Protein AF-K1SYM6-F1 (afdb_monomer_lite)

Organism: NCBI:txid408170

Secondary structure (DSSP, 8-state):
---HHHHTT---TT-HHHHTTHHHHHHHHHHHHHHTT--HHHHHHHHHHHHHHHHHHH-S---HHHHHHHHHHHHHHHT---EEEEEE-TTS--GGG---GGGEEEEEEETTTTEEEPPPSSS--TTPPPGGGTT-EEEETTS-EEEPP---TTTT--EEEEEEEEETTEEEEEEEEE--

Structure (mmCIF, N/CA/C/O backbone):
data_AF-K1SYM6-F1
#
_entry.id   AF-K1SYM6-F1
#
loop_
_atom_site.group_PDB
_atom_site.id
_atom_site.type_symbol
_atom_site.label_atom_id
_atom_site.label_alt_id
_atom_site.label_comp_id
_atom_site.label_asym_id
_atom_site.label_entity_id
_atom_site.label_seq_id
_atom_site.pdbx_PDB_ins_code
_atom_site.Cartn_x
_atom_site.Cartn_y
_atom_site.Cartn_z
_atom_site.occupancy
_atom_site.B_iso_or_equiv
_atom_site.auth_seq_id
_atom_site.auth_comp_id
_atom_site.auth_asym_id
_atom_site.auth_atom_id
_atom_site.pdbx_PDB_model_num
ATOM 1 N N . THR A 1 1 ? 29.064 -1.034 -21.695 1.00 41.84 1 THR A N 1
ATOM 2 C CA . THR A 1 1 ? 28.423 -1.975 -20.755 1.00 41.84 1 THR A CA 1
ATOM 3 C C . THR A 1 1 ? 28.408 -1.291 -19.413 1.00 41.84 1 THR A C 1
ATOM 5 O O . THR A 1 1 ? 29.373 -1.395 -18.669 1.00 41.84 1 THR A O 1
ATOM 8 N N . ASP A 1 2 ? 27.377 -0.478 -19.181 1.00 35.59 2 ASP A N 1
ATOM 9 C CA . ASP A 1 2 ? 27.184 0.177 -17.889 1.00 35.59 2 ASP A CA 1
ATOM 10 C C . ASP A 1 2 ? 26.764 -0.882 -16.877 1.00 35.59 2 ASP A C 1
ATOM 12 O O . ASP A 1 2 ? 25.768 -1.584 -17.052 1.00 35.59 2 ASP A O 1
ATOM 16 N N . ASP A 1 3 ? 27.602 -1.039 -15.863 1.00 35.62 3 ASP A N 1
ATOM 17 C CA . ASP A 1 3 ? 27.416 -1.968 -14.765 1.00 35.62 3 ASP A CA 1
ATOM 18 C C . ASP A 1 3 ? 26.226 -1.484 -13.924 1.00 35.62 3 ASP A C 1
ATOM 20 O O . ASP A 1 3 ? 26.334 -0.553 -13.126 1.00 35.62 3 ASP A O 1
ATOM 24 N N . THR A 1 4 ? 25.062 -2.103 -14.114 1.00 44.69 4 THR A N 1
ATOM 25 C CA . THR A 1 4 ? 23.814 -1.817 -13.384 1.00 44.69 4 THR A CA 1
ATOM 26 C C . THR A 1 4 ? 23.945 -2.005 -11.865 1.00 44.69 4 THR A C 1
ATOM 28 O O . THR A 1 4 ? 23.100 -1.521 -11.108 1.00 44.69 4 THR A O 1
ATOM 31 N N . ARG A 1 5 ? 25.043 -2.602 -11.368 1.00 38.88 5 ARG A N 1
ATOM 32 C CA . ARG A 1 5 ? 25.398 -2.577 -9.936 1.00 38.88 5 ARG A CA 1
ATOM 33 C C . ARG A 1 5 ? 25.878 -1.209 -9.448 1.00 38.88 5 ARG A C 1
ATOM 35 O O . ARG A 1 5 ? 25.729 -0.921 -8.261 1.00 38.88 5 ARG A O 1
ATOM 42 N N . ALA A 1 6 ? 26.429 -0.359 -10.314 1.00 37.28 6 ALA A N 1
ATOM 43 C CA . ALA A 1 6 ? 26.873 0.986 -9.949 1.00 37.28 6 ALA A CA 1
ATOM 44 C C . ALA A 1 6 ? 25.686 1.929 -9.688 1.00 37.28 6 ALA A C 1
ATOM 46 O O . ALA A 1 6 ? 25.728 2.704 -8.733 1.00 37.28 6 ALA A O 1
ATOM 47 N N . SER A 1 7 ? 24.577 1.784 -10.424 1.00 35.06 7 SER A N 1
ATOM 48 C CA . SER A 1 7 ? 23.319 2.494 -10.128 1.00 35.06 7 SER A CA 1
ATOM 49 C C . SER A 1 7 ? 22.671 2.054 -8.811 1.00 35.06 7 SER A C 1
ATOM 51 O O . SER A 1 7 ? 21.942 2.828 -8.200 1.00 35.06 7 SER A O 1
ATOM 53 N N . MET A 1 8 ? 22.988 0.851 -8.318 1.00 37.59 8 MET A N 1
ATOM 54 C CA . MET A 1 8 ? 22.574 0.387 -6.985 1.00 37.59 8 MET A CA 1
ATOM 55 C C . MET A 1 8 ? 23.513 0.870 -5.862 1.00 37.59 8 MET A C 1
ATOM 57 O O . MET A 1 8 ? 23.199 0.708 -4.685 1.00 37.59 8 MET A O 1
ATOM 61 N N . LYS A 1 9 ? 24.657 1.488 -6.197 1.00 33.09 9 LYS A N 1
ATOM 62 C CA . LYS A 1 9 ? 25.668 1.982 -5.245 1.00 33.09 9 LYS A CA 1
ATOM 63 C C . LYS A 1 9 ? 25.689 3.501 -5.061 1.00 33.09 9 LYS A C 1
ATOM 65 O O . LYS A 1 9 ? 26.653 4.028 -4.510 1.00 33.09 9 LYS A O 1
ATOM 70 N N . ALA A 1 10 ? 24.608 4.198 -5.399 1.00 41.91 10 ALA A N 1
ATOM 71 C CA . ALA A 1 10 ? 24.409 5.576 -4.952 1.00 41.91 10 ALA A CA 1
ATOM 72 C C . ALA A 1 10 ? 23.169 5.752 -4.051 1.00 41.91 10 ALA A C 1
ATOM 74 O O . ALA A 1 10 ? 22.209 6.401 -4.459 1.00 41.91 10 ALA A O 1
ATOM 75 N N . PRO A 1 11 ? 23.159 5.250 -2.801 1.00 39.44 11 PRO A N 1
ATOM 76 C CA . PRO A 1 11 ? 22.148 5.651 -1.834 1.00 39.44 11 PRO A CA 1
ATOM 77 C C . PRO A 1 11 ? 22.778 6.566 -0.777 1.00 39.44 11 PRO A C 1
ATOM 79 O O . PRO A 1 11 ? 23.418 6.083 0.156 1.00 39.44 11 PRO A O 1
ATOM 82 N N . GLY A 1 12 ? 22.601 7.894 -0.845 1.00 38.62 12 GLY A N 1
ATOM 83 C CA . GLY A 1 12 ? 22.964 8.663 0.355 1.00 38.62 12 GLY A CA 1
ATOM 84 C C . GLY A 1 12 ? 22.929 10.180 0.388 1.00 38.62 12 GLY A C 1
ATOM 85 O O . GLY A 1 12 ? 22.741 10.711 1.480 1.00 38.62 12 GLY A O 1
ATOM 86 N N . THR A 1 13 ? 23.083 10.904 -0.714 1.00 36.44 13 THR A N 1
ATOM 87 C CA . THR A 1 13 ? 23.345 12.354 -0.632 1.00 36.44 13 THR A CA 1
ATOM 88 C C . THR A 1 13 ? 22.222 13.175 -1.249 1.00 36.44 13 THR A C 1
ATOM 90 O O . THR A 1 13 ? 22.378 13.692 -2.345 1.00 36.44 13 THR A O 1
ATOM 93 N N . ASN A 1 14 ? 21.077 13.219 -0.554 1.00 34.97 14 ASN A N 1
ATOM 94 C CA . ASN A 1 14 ? 20.221 14.409 -0.351 1.00 34.97 14 ASN A CA 1
ATOM 95 C C . ASN A 1 14 ? 18.888 14.047 0.337 1.00 34.97 14 ASN A C 1
ATOM 97 O O . ASN A 1 14 ? 17.803 14.391 -0.102 1.00 34.97 14 ASN A O 1
ATOM 101 N N . TRP A 1 15 ? 18.976 13.364 1.483 1.00 40.88 15 TRP A N 1
ATOM 102 C CA . TRP A 1 15 ? 17.829 13.002 2.336 1.00 40.88 15 TRP A CA 1
ATOM 103 C C . TRP A 1 15 ? 17.632 13.978 3.515 1.00 40.88 15 TRP A C 1
ATOM 105 O O . TRP A 1 15 ? 17.331 13.562 4.641 1.00 40.88 15 TRP A O 1
ATOM 115 N N . SER A 1 16 ? 17.888 15.271 3.309 1.00 42.62 16 SER A N 1
ATOM 116 C CA . SER A 1 16 ? 18.087 16.252 4.392 1.00 42.62 16 SER A CA 1
ATOM 117 C C . SER A 1 16 ? 16.836 16.511 5.249 1.00 42.62 16 SER A C 1
ATOM 119 O O . SER A 1 16 ? 16.965 16.701 6.458 1.00 42.62 16 SER A O 1
ATOM 121 N N . GLY A 1 17 ? 15.626 16.424 4.685 1.00 43.50 17 GLY A N 1
ATOM 122 C CA . GLY A 1 17 ? 14.374 16.676 5.419 1.00 43.50 17 GLY A CA 1
ATOM 123 C C . GLY A 1 17 ? 13.912 15.541 6.347 1.00 43.50 17 GLY A C 1
ATOM 124 O O . GLY A 1 17 ? 13.110 15.764 7.257 1.00 43.50 17 GLY A O 1
ATOM 125 N N . LEU A 1 18 ? 14.418 14.318 6.141 1.00 43.94 18 LEU A N 1
ATOM 126 C CA . LEU A 1 18 ? 13.979 13.119 6.868 1.00 43.94 18 LEU A CA 1
ATOM 127 C C . LEU A 1 18 ? 15.097 12.445 7.679 1.00 43.94 18 LEU A C 1
ATOM 129 O O . LEU A 1 18 ? 14.808 11.710 8.621 1.00 43.94 18 LEU A O 1
ATOM 133 N N . ARG A 1 19 ? 16.377 12.735 7.397 1.00 44.38 19 ARG A N 1
ATOM 134 C CA . ARG A 1 19 ? 17.508 12.338 8.264 1.00 44.38 19 ARG A CA 1
ATOM 135 C C . ARG A 1 19 ? 17.705 13.238 9.491 1.00 44.38 19 ARG A C 1
ATOM 137 O O . ARG A 1 19 ? 18.453 12.855 10.388 1.00 44.38 19 ARG A O 1
ATOM 144 N N . SER A 1 20 ? 17.043 14.389 9.587 1.00 47.62 20 SER A N 1
ATOM 145 C CA . SER A 1 20 ? 17.206 15.325 10.707 1.00 47.62 20 SER A CA 1
ATOM 146 C C . SER A 1 20 ? 16.443 14.867 11.964 1.00 47.62 20 SER A C 1
ATOM 148 O O . SER A 1 20 ? 15.384 15.380 12.294 1.00 47.62 20 SER A O 1
ATOM 150 N N . GLY A 1 21 ? 16.937 13.840 12.666 1.00 48.69 21 GLY A N 1
ATOM 151 C CA . GLY A 1 21 ? 16.473 13.440 14.013 1.00 48.69 21 GLY A CA 1
ATOM 152 C C . GLY A 1 21 ? 15.083 12.780 14.116 1.00 48.69 21 GLY A C 1
ATOM 153 O O . GLY A 1 21 ? 14.868 11.936 14.988 1.00 48.69 21 GLY A O 1
ATOM 154 N N . ARG A 1 22 ? 14.159 13.056 13.186 1.00 61.16 22 ARG A N 1
ATOM 155 C CA . ARG A 1 22 ? 12.737 12.674 13.288 1.00 61.16 22 ARG A CA 1
ATOM 156 C C . ARG A 1 22 ? 12.406 11.228 12.903 1.00 61.16 22 ARG A C 1
ATOM 158 O O . ARG A 1 22 ? 11.407 10.699 13.379 1.00 61.16 22 ARG A O 1
ATOM 165 N N . LYS A 1 23 ? 13.267 10.518 12.152 1.00 66.62 23 LYS A N 1
ATOM 166 C CA . LYS A 1 23 ? 13.151 9.044 11.974 1.00 66.62 23 LYS A CA 1
ATOM 167 C C . LYS A 1 23 ? 13.188 8.302 13.317 1.00 66.62 23 LYS A C 1
ATOM 169 O O . LYS A 1 23 ? 12.610 7.228 13.472 1.00 66.62 23 LYS A O 1
ATOM 174 N N . GLY A 1 24 ? 13.919 8.841 14.295 1.00 70.56 24 GLY A N 1
ATOM 175 C CA . GLY A 1 24 ? 13.909 8.336 15.667 1.00 70.56 24 GLY A CA 1
ATOM 176 C C . GLY A 1 24 ? 12.568 8.565 16.353 1.00 70.56 24 GLY A C 1
ATOM 177 O O . GLY A 1 24 ? 12.056 7.654 16.994 1.00 70.56 24 GLY A O 1
ATOM 178 N N . GLU A 1 25 ? 11.998 9.755 16.184 1.00 79.44 25 GLU A N 1
ATOM 179 C CA . GLU A 1 25 ? 10.736 10.161 16.805 1.00 79.44 25 GLU A CA 1
ATOM 180 C C . GLU A 1 25 ? 9.549 9.353 16.285 1.00 79.44 25 GLU A C 1
ATOM 182 O O . GLU A 1 25 ? 8.810 8.802 17.095 1.00 79.44 25 GLU A O 1
ATOM 187 N N . ILE A 1 26 ? 9.397 9.200 14.964 1.00 84.19 26 ILE A N 1
ATOM 188 C CA . ILE A 1 26 ? 8.260 8.454 14.403 1.00 84.19 26 ILE A CA 1
ATOM 189 C C . ILE A 1 26 ? 8.312 6.970 14.775 1.00 84.19 26 ILE A C 1
ATOM 191 O O . ILE A 1 26 ? 7.301 6.403 15.167 1.00 84.19 26 ILE A O 1
ATOM 195 N N . SER A 1 27 ? 9.492 6.344 14.756 1.00 83.56 27 SER A N 1
ATOM 196 C CA . SER A 1 27 ? 9.630 4.949 15.186 1.00 83.56 27 SER A CA 1
ATOM 197 C C . SER A 1 27 ? 9.331 4.776 16.682 1.00 83.56 27 SER A C 1
ATOM 199 O O . SER A 1 27 ? 8.655 3.823 17.066 1.00 83.56 27 SER A O 1
ATOM 201 N N . LYS A 1 28 ? 9.762 5.720 17.534 1.00 86.31 28 LYS A N 1
ATOM 202 C CA . LYS A 1 28 ? 9.372 5.741 18.954 1.00 86.31 28 LYS A CA 1
ATOM 203 C C . LYS A 1 28 ? 7.862 5.921 19.120 1.00 86.31 28 LYS A C 1
ATOM 205 O O . LYS A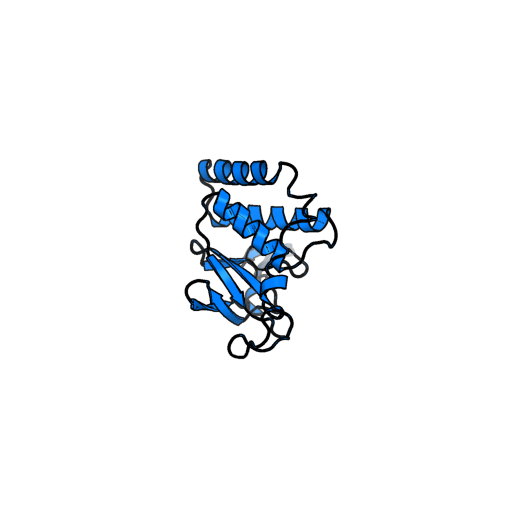 1 28 ? 7.273 5.233 19.946 1.00 86.31 28 LYS A O 1
ATOM 210 N N . ALA A 1 29 ? 7.243 6.798 18.330 1.00 87.75 29 ALA A N 1
ATOM 211 C CA . ALA A 1 29 ? 5.800 7.005 18.347 1.00 87.75 29 ALA A CA 1
ATOM 212 C C . ALA A 1 29 ? 5.046 5.732 17.936 1.00 87.75 29 ALA A C 1
ATOM 214 O O . ALA A 1 29 ? 4.112 5.349 18.629 1.00 87.75 29 ALA A O 1
ATOM 215 N N . LEU A 1 30 ? 5.483 5.030 16.883 1.00 90.00 30 LEU A N 1
ATOM 216 C CA . LEU A 1 30 ? 4.898 3.746 16.477 1.00 90.00 30 LEU A CA 1
ATOM 217 C C . LEU A 1 30 ? 4.971 2.711 17.606 1.00 90.00 30 LEU A C 1
ATOM 219 O O . LEU A 1 30 ? 3.952 2.116 17.940 1.00 90.00 30 LEU A O 1
ATOM 223 N N . LYS A 1 31 ? 6.131 2.561 18.261 1.00 90.56 31 LYS A N 1
ATOM 224 C CA . LYS A 1 31 ? 6.281 1.654 19.414 1.00 90.56 31 LYS A CA 1
ATOM 225 C C . LYS A 1 31 ? 5.401 2.050 20.599 1.00 90.56 31 LYS A C 1
ATOM 227 O O . LYS A 1 31 ? 4.813 1.185 21.237 1.00 90.56 31 LYS A O 1
ATOM 232 N N . ALA A 1 32 ? 5.284 3.346 20.890 1.00 90.81 32 ALA A N 1
ATOM 233 C CA . ALA A 1 32 ? 4.401 3.834 21.948 1.00 90.81 32 ALA A CA 1
ATOM 234 C C . ALA A 1 32 ? 2.928 3.516 21.643 1.00 90.81 32 ALA A C 1
ATOM 236 O O . ALA A 1 32 ? 2.227 2.990 22.499 1.00 90.81 32 ALA A O 1
ATOM 237 N N . ARG A 1 33 ? 2.474 3.739 20.402 1.00 91.19 33 ARG A N 1
ATOM 238 C CA . ARG A 1 33 ? 1.117 3.377 19.959 1.00 91.19 33 ARG A CA 1
ATOM 239 C C . ARG A 1 33 ? 0.872 1.869 19.970 1.00 91.19 33 ARG A C 1
ATOM 241 O O . ARG A 1 33 ? -0.221 1.430 20.314 1.00 91.19 33 ARG A O 1
ATOM 248 N N . GLN A 1 34 ? 1.884 1.075 19.634 1.00 91.12 34 GLN A N 1
ATOM 249 C CA . GLN A 1 34 ? 1.821 -0.378 19.760 1.00 91.12 34 GLN A CA 1
ATOM 250 C C . GLN A 1 34 ? 1.645 -0.792 21.231 1.00 91.12 34 GLN A C 1
ATOM 252 O O . GLN A 1 34 ? 0.802 -1.632 21.529 1.00 91.12 34 GLN A O 1
ATOM 257 N N . ALA A 1 35 ? 2.356 -0.145 22.163 1.00 91.56 35 ALA A N 1
ATOM 258 C CA . ALA A 1 35 ? 2.184 -0.357 23.603 1.00 91.56 35 ALA A CA 1
ATOM 259 C C . ALA A 1 35 ? 0.810 0.113 24.132 1.00 91.56 35 ALA A C 1
ATOM 261 O O . ALA A 1 35 ? 0.302 -0.456 25.093 1.00 91.56 35 ALA A O 1
ATOM 262 N N . GLU A 1 36 ? 0.174 1.096 23.481 1.00 94.19 36 GLU A N 1
ATOM 263 C CA . GLU A 1 36 ? -1.232 1.484 23.707 1.00 94.19 36 GLU A CA 1
ATOM 264 C C . GLU A 1 36 ? -2.245 0.463 23.137 1.00 94.19 36 GLU A C 1
ATOM 266 O O . GLU A 1 36 ? -3.454 0.674 23.237 1.00 94.19 36 GLU A O 1
ATOM 271 N N . GLY A 1 37 ? -1.783 -0.627 22.516 1.00 93.56 37 GLY A N 1
ATOM 272 C CA . GLY A 1 37 ? -2.636 -1.680 21.960 1.00 93.56 37 GLY A CA 1
ATOM 273 C C . GLY A 1 37 ? -3.174 -1.385 20.559 1.00 93.56 37 GLY A C 1
ATOM 274 O O . GLY A 1 37 ? -4.185 -1.959 20.153 1.00 93.56 37 GLY A O 1
ATOM 275 N N . TRP A 1 38 ? -2.549 -0.480 19.798 1.00 93.69 38 TRP A N 1
ATOM 276 C CA . TRP A 1 38 ? -2.940 -0.273 18.403 1.00 93.69 38 TRP A CA 1
ATOM 277 C C . TRP A 1 38 ? -2.603 -1.506 17.562 1.00 93.69 38 TRP A C 1
ATOM 279 O O . TRP A 1 38 ? -1.476 -1.988 17.580 1.00 93.69 38 TRP A O 1
ATOM 289 N N . SER A 1 39 ? -3.574 -1.968 16.771 1.00 91.88 39 SER A N 1
ATOM 290 C CA . SER A 1 39 ? -3.362 -3.021 15.772 1.00 91.88 39 SER A CA 1
ATOM 291 C C . SER A 1 39 ? -2.332 -2.602 14.720 1.00 91.88 39 SER A C 1
ATOM 293 O O . SER A 1 39 ? -2.308 -1.426 14.339 1.00 91.88 39 SER A O 1
ATOM 295 N N . ASP A 1 40 ? -1.627 -3.567 14.133 1.00 91.56 40 ASP A N 1
ATOM 296 C CA . ASP A 1 40 ? -0.686 -3.349 13.026 1.00 91.56 40 ASP A CA 1
ATOM 297 C C . ASP A 1 40 ? -1.301 -2.575 11.857 1.00 91.56 40 ASP A C 1
ATOM 299 O O . ASP A 1 40 ? -0.688 -1.636 11.358 1.00 91.56 40 ASP A O 1
ATOM 303 N N . LYS A 1 41 ? -2.555 -2.877 11.481 1.00 92.19 41 LYS A N 1
ATOM 304 C CA . LYS A 1 41 ? -3.297 -2.108 10.464 1.00 92.19 41 LYS A CA 1
ATOM 305 C C . LYS A 1 41 ? -3.326 -0.619 10.805 1.00 92.19 41 LYS A C 1
ATOM 307 O O . LYS A 1 41 ? -3.000 0.218 9.978 1.00 92.19 41 LYS A O 1
ATOM 312 N N . LYS A 1 42 ? -3.724 -0.282 12.031 1.00 92.69 42 LYS A N 1
ATOM 313 C CA . LYS A 1 42 ? -3.833 1.110 12.485 1.00 92.69 42 LYS A CA 1
ATOM 314 C C . LYS A 1 42 ? -2.466 1.800 12.537 1.00 92.69 42 LYS A C 1
ATOM 316 O O . LYS A 1 42 ? -2.375 2.981 12.215 1.00 92.69 42 LYS A O 1
ATOM 321 N N . LEU A 1 43 ? -1.415 1.076 12.927 1.00 92.50 43 LEU A N 1
ATOM 322 C CA . LEU A 1 43 ? -0.037 1.578 12.912 1.00 92.50 43 LEU A CA 1
ATOM 323 C C . LEU A 1 43 ? 0.445 1.852 11.484 1.00 92.50 43 LEU A C 1
ATOM 325 O O . LEU A 1 43 ? 1.029 2.905 11.232 1.00 92.50 43 LEU A O 1
ATOM 329 N N . MET A 1 44 ? 0.156 0.944 10.554 1.00 93.00 44 MET A N 1
ATOM 330 C CA . MET A 1 44 ? 0.494 1.092 9.143 1.00 93.00 44 MET A CA 1
ATOM 331 C C . MET A 1 44 ? -0.284 2.233 8.489 1.00 93.00 44 MET A C 1
ATOM 333 O O . MET A 1 44 ? 0.317 3.058 7.809 1.00 93.00 44 MET A O 1
ATOM 337 N N . ASP A 1 45 ? -1.591 2.334 8.740 1.00 92.38 45 ASP A N 1
ATOM 338 C CA . ASP A 1 45 ? -2.425 3.412 8.205 1.00 92.38 45 ASP A CA 1
ATOM 339 C C . ASP A 1 45 ? -1.919 4.782 8.695 1.00 92.38 45 ASP A C 1
ATOM 341 O O . ASP A 1 45 ? -1.797 5.731 7.918 1.00 92.38 45 ASP A O 1
ATOM 345 N N . TYR A 1 46 ? -1.530 4.865 9.973 1.00 90.88 46 TYR A N 1
ATOM 346 C CA . TYR A 1 46 ? -0.905 6.054 10.552 1.00 90.88 46 TYR A CA 1
ATOM 347 C C . TYR A 1 46 ? 0.457 6.376 9.918 1.00 90.88 46 TYR A C 1
ATOM 349 O O . TYR A 1 46 ? 0.717 7.531 9.575 1.00 90.88 46 TYR A O 1
ATOM 357 N N . LEU A 1 47 ? 1.324 5.373 9.742 1.00 90.88 47 LEU A N 1
ATOM 358 C CA . LEU A 1 47 ? 2.636 5.552 9.121 1.00 90.88 47 LEU A CA 1
ATOM 359 C C . LEU A 1 47 ? 2.516 6.001 7.663 1.00 90.88 47 LEU A C 1
ATOM 361 O O . LEU A 1 47 ? 3.207 6.931 7.257 1.00 90.88 47 LEU A O 1
ATOM 365 N N . TYR A 1 48 ? 1.636 5.367 6.890 1.00 91.00 48 TYR A N 1
ATOM 366 C CA . TYR A 1 48 ? 1.388 5.705 5.493 1.00 91.00 48 TYR A CA 1
ATOM 367 C C . TYR A 1 48 ? 0.975 7.170 5.356 1.00 91.00 48 TYR A C 1
ATOM 369 O O . TYR A 1 48 ? 1.577 7.928 4.593 1.00 91.00 48 TYR A O 1
ATOM 377 N N . GLN A 1 49 ? 0.004 7.593 6.168 1.00 88.25 49 GLN A N 1
ATOM 378 C CA . GLN A 1 49 ? -0.476 8.967 6.183 1.00 88.25 49 GLN A CA 1
ATOM 379 C C . GLN A 1 49 ? 0.625 9.953 6.604 1.00 88.25 49 GLN A C 1
ATOM 381 O O . GLN A 1 49 ? 0.777 11.011 5.992 1.00 88.25 49 GLN A O 1
ATOM 386 N N . TYR A 1 50 ? 1.427 9.599 7.615 1.00 85.12 50 TYR A N 1
ATOM 387 C CA . TYR A 1 50 ? 2.583 10.391 8.031 1.00 85.12 50 TYR A CA 1
ATOM 388 C C . TYR A 1 50 ? 3.582 10.555 6.879 1.00 85.12 50 TYR A C 1
ATOM 390 O O . TYR A 1 50 ? 3.942 11.680 6.537 1.00 85.12 50 TYR A O 1
ATOM 398 N N . CYS A 1 51 ? 3.995 9.460 6.237 1.00 84.19 51 CYS A N 1
ATOM 399 C CA . CYS A 1 51 ? 4.911 9.492 5.098 1.00 84.19 51 CYS A CA 1
ATOM 400 C C . CYS A 1 51 ? 4.344 10.314 3.932 1.00 84.19 51 CYS A C 1
ATOM 402 O O . CYS A 1 51 ? 5.084 11.082 3.320 1.00 84.19 51 CYS A O 1
ATOM 404 N N . TYR A 1 52 ? 3.039 10.221 3.665 1.00 82.94 52 TYR A N 1
ATOM 405 C CA . TYR A 1 52 ? 2.384 11.005 2.620 1.00 82.94 52 TYR A CA 1
ATOM 406 C C . TYR A 1 52 ? 2.381 12.508 2.901 1.00 82.94 52 TYR A C 1
ATOM 408 O O . TYR A 1 52 ? 2.756 13.296 2.035 1.00 82.94 52 TYR A O 1
ATOM 416 N N . TYR A 1 53 ? 2.011 12.941 4.107 1.00 78.81 53 TYR A N 1
ATOM 417 C CA . TYR A 1 53 ? 2.053 14.371 4.427 1.00 78.81 53 TYR A CA 1
ATOM 418 C C . TYR A 1 53 ? 3.476 14.922 4.346 1.00 78.81 53 TYR A C 1
ATOM 420 O O . TYR A 1 53 ? 3.691 16.025 3.850 1.00 78.81 53 TYR A O 1
ATOM 428 N N . ARG A 1 54 ? 4.470 14.122 4.738 1.00 73.69 54 ARG A N 1
ATOM 429 C CA . ARG A 1 54 ? 5.886 14.486 4.607 1.00 73.69 54 ARG A CA 1
ATOM 430 C C . ARG A 1 54 ? 6.342 14.554 3.152 1.00 73.69 54 ARG A C 1
ATOM 432 O O . ARG A 1 54 ? 7.177 15.400 2.837 1.00 73.69 54 ARG A O 1
ATOM 439 N N . TYR A 1 55 ? 5.808 13.697 2.285 1.00 71.62 55 TYR A N 1
ATOM 440 C CA . TYR A 1 55 ? 6.002 13.793 0.840 1.00 71.62 55 TYR A CA 1
ATOM 441 C C . TYR A 1 55 ? 5.473 15.133 0.305 1.00 71.62 55 TYR A C 1
ATOM 443 O O . TYR A 1 55 ? 6.202 15.847 -0.379 1.00 71.62 55 TYR A O 1
ATOM 451 N N . MET A 1 56 ? 4.262 15.527 0.705 1.00 71.94 56 MET A N 1
ATOM 452 C CA . MET A 1 56 ? 3.652 16.795 0.284 1.00 71.94 56 MET A CA 1
ATOM 453 C C . MET A 1 56 ? 4.393 18.035 0.817 1.00 71.94 56 MET A C 1
ATOM 455 O O . MET A 1 56 ? 4.489 19.035 0.112 1.00 71.94 56 MET A O 1
ATOM 459 N N . GLU A 1 57 ? 4.938 17.980 2.038 1.00 66.62 57 GLU A N 1
ATOM 460 C CA . GLU A 1 57 ? 5.676 19.094 2.660 1.00 66.62 57 GLU A CA 1
ATOM 461 C C . GLU A 1 57 ? 7.018 19.410 1.976 1.00 66.62 57 GLU A C 1
ATOM 463 O O . GLU A 1 57 ? 7.421 20.571 1.944 1.00 66.62 57 GLU A O 1
ATOM 468 N N . ASN A 1 58 ? 7.741 18.400 1.475 1.00 60.41 58 ASN A N 1
ATOM 469 C CA . ASN A 1 58 ? 9.133 18.569 1.028 1.00 60.41 58 ASN A CA 1
ATOM 470 C C . ASN A 1 58 ? 9.294 18.830 -0.480 1.00 60.41 58 ASN A C 1
ATOM 472 O O . ASN A 1 58 ? 10.420 19.010 -0.937 1.00 60.41 58 ASN A O 1
ATOM 476 N N . GLY A 1 59 ? 8.206 18.880 -1.253 1.00 54.81 59 GLY A N 1
ATOM 477 C CA . GLY A 1 59 ? 8.295 19.012 -2.709 1.00 54.81 59 GLY A CA 1
ATOM 478 C C . GLY A 1 59 ? 8.908 17.777 -3.389 1.00 54.81 59 GLY A C 1
ATOM 479 O O . GLY A 1 59 ? 9.263 16.794 -2.746 1.00 54.81 59 GLY A O 1
ATOM 480 N N . ALA A 1 60 ? 8.981 17.814 -4.721 1.00 52.38 60 ALA A N 1
ATOM 481 C CA . ALA A 1 60 ? 9.100 16.667 -5.632 1.00 52.38 60 ALA A CA 1
ATOM 482 C C . ALA A 1 60 ? 10.388 15.802 -5.573 1.00 52.38 60 ALA A C 1
ATOM 484 O O . ALA A 1 60 ? 10.597 14.988 -6.472 1.00 52.38 60 ALA A O 1
ATOM 485 N N . ASP A 1 61 ? 11.219 15.884 -4.531 1.00 55.53 61 ASP A N 1
ATOM 486 C CA . ASP A 1 61 ? 12.456 15.087 -4.383 1.00 55.53 61 ASP A CA 1
ATOM 487 C C . ASP A 1 61 ? 12.201 13.623 -3.956 1.00 55.53 61 ASP A C 1
ATOM 489 O O . ASP A 1 61 ? 13.054 12.951 -3.372 1.00 55.53 61 ASP A O 1
ATOM 493 N N . TYR A 1 62 ? 11.007 13.103 -4.237 1.00 63.94 62 TYR A N 1
ATOM 494 C CA . TYR A 1 62 ? 10.554 11.788 -3.807 1.00 63.94 62 TYR A CA 1
ATOM 495 C C . TYR A 1 62 ? 10.089 10.962 -5.003 1.00 63.94 62 TYR A C 1
ATOM 497 O O . TYR A 1 62 ? 9.135 11.307 -5.701 1.00 63.94 62 TYR A O 1
ATOM 505 N N . THR A 1 63 ? 10.749 9.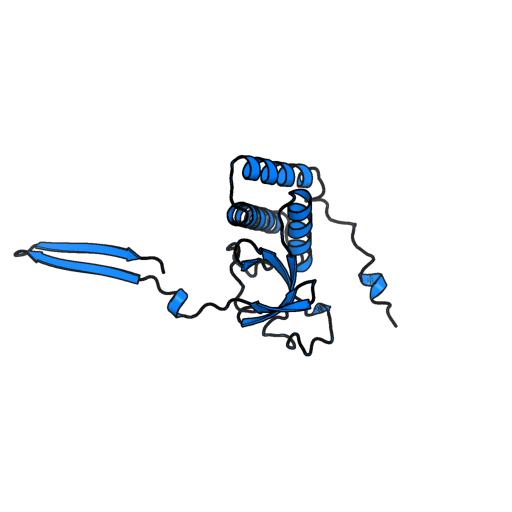829 -5.215 1.00 77.50 63 THR A N 1
ATOM 506 C CA . THR A 1 63 ? 10.317 8.799 -6.162 1.00 77.50 63 THR A CA 1
ATOM 507 C C . THR A 1 63 ? 9.370 7.806 -5.475 1.00 77.50 63 THR A C 1
ATOM 509 O O . THR A 1 63 ? 9.468 7.603 -4.260 1.00 77.50 63 THR A O 1
ATOM 512 N N . PRO A 1 64 ? 8.499 7.105 -6.222 1.00 81.00 64 PRO A N 1
ATOM 513 C CA . PRO A 1 64 ? 7.684 6.016 -5.676 1.00 81.00 64 PRO A CA 1
ATOM 514 C C . PRO A 1 64 ? 8.497 4.986 -4.867 1.00 81.00 64 PRO A C 1
ATOM 516 O O . PRO A 1 64 ? 8.086 4.572 -3.786 1.00 81.00 64 PRO A O 1
ATOM 519 N N . ALA A 1 65 ? 9.704 4.646 -5.331 1.00 83.88 65 ALA A N 1
ATOM 520 C CA . ALA A 1 65 ? 10.614 3.746 -4.623 1.00 83.88 65 ALA A CA 1
ATOM 521 C C . ALA A 1 65 ? 11.115 4.333 -3.291 1.00 83.88 65 ALA A C 1
ATOM 523 O O . ALA A 1 65 ? 11.156 3.633 -2.281 1.00 83.88 65 ALA A O 1
ATOM 524 N N . SER A 1 66 ? 11.459 5.626 -3.262 1.00 81.94 66 SER A N 1
ATOM 525 C CA . SER A 1 66 ? 11.920 6.300 -2.039 1.00 81.94 66 SER A CA 1
ATOM 526 C C . SER A 1 66 ? 10.862 6.306 -0.926 1.00 81.94 66 SER A C 1
ATOM 528 O O . SER A 1 66 ? 11.213 6.195 0.249 1.00 81.94 66 SER A O 1
ATOM 530 N N . PHE A 1 67 ? 9.576 6.359 -1.297 1.00 85.94 67 PHE A N 1
ATOM 531 C CA . PHE A 1 67 ? 8.449 6.288 -0.368 1.00 85.94 67 PHE A CA 1
ATOM 532 C C . PHE A 1 67 ? 8.333 4.927 0.308 1.00 85.94 67 PHE A C 1
ATOM 534 O O . PHE A 1 67 ? 8.269 4.846 1.536 1.00 85.94 67 PHE A O 1
ATOM 541 N N . ILE A 1 68 ? 8.380 3.860 -0.485 1.00 90.50 68 ILE A N 1
ATOM 542 C CA . ILE A 1 68 ? 8.305 2.493 0.035 1.00 90.50 68 ILE A CA 1
ATOM 543 C C . ILE A 1 68 ? 9.527 2.163 0.882 1.00 90.50 68 ILE A C 1
ATOM 545 O O . ILE A 1 68 ? 9.377 1.621 1.975 1.00 90.50 68 ILE A O 1
ATOM 549 N N . LEU A 1 69 ? 10.720 2.571 0.439 1.00 87.75 69 LEU A N 1
ATOM 550 C CA . LEU A 1 69 ? 11.947 2.373 1.205 1.00 87.75 69 LEU A CA 1
ATOM 551 C C . LEU A 1 69 ? 11.872 3.046 2.581 1.00 87.75 69 LEU A C 1
ATOM 553 O O . LEU A 1 69 ? 12.237 2.436 3.583 1.00 87.75 69 LEU A O 1
ATOM 557 N N . LEU A 1 70 ? 11.365 4.283 2.653 1.00 85.31 70 LEU A N 1
ATOM 558 C CA . LEU A 1 70 ? 11.189 4.955 3.938 1.00 85.31 70 LEU A CA 1
ATOM 559 C C . LEU A 1 70 ? 10.237 4.183 4.853 1.00 85.31 70 LEU A C 1
ATOM 561 O O . LEU A 1 70 ? 10.534 4.002 6.034 1.00 85.31 70 LEU A O 1
ATOM 565 N N . MET A 1 71 ? 9.076 3.787 4.333 1.00 90.19 71 MET A N 1
ATOM 566 C CA . MET A 1 71 ? 8.102 3.049 5.128 1.00 90.19 71 MET A CA 1
ATOM 567 C C . MET A 1 71 ? 8.696 1.744 5.657 1.00 90.19 71 MET A C 1
ATOM 569 O O . MET A 1 71 ? 8.610 1.500 6.858 1.00 90.19 71 MET A O 1
ATOM 573 N N . HIS A 1 72 ? 9.360 0.970 4.797 1.00 92.00 72 HIS A N 1
ATOM 574 C CA . HIS A 1 72 ? 10.037 -0.273 5.162 1.00 92.00 72 HIS A CA 1
ATOM 575 C C . HIS A 1 72 ? 11.045 -0.055 6.303 1.00 92.00 72 HIS A C 1
ATOM 577 O O . HIS A 1 72 ? 10.935 -0.684 7.353 1.00 92.00 72 HIS A O 1
ATOM 583 N N . GLU A 1 73 ? 11.952 0.923 6.175 1.00 89.06 73 GLU A N 1
ATOM 584 C CA . GLU A 1 73 ? 12.929 1.242 7.229 1.00 89.06 73 GLU A CA 1
ATOM 585 C C . GLU A 1 73 ? 12.269 1.598 8.577 1.00 89.06 73 GLU A C 1
ATOM 587 O O . GLU A 1 73 ? 12.794 1.279 9.649 1.00 89.06 73 GLU A O 1
ATOM 592 N N . LEU A 1 74 ? 11.136 2.309 8.547 1.00 88.56 74 LEU A N 1
ATOM 593 C CA . LEU A 1 74 ? 10.422 2.725 9.755 1.00 88.56 74 LEU A CA 1
ATOM 594 C C . LEU A 1 74 ? 9.677 1.565 10.423 1.00 88.56 74 LEU A C 1
ATOM 596 O O . LEU A 1 74 ? 9.654 1.510 11.656 1.00 88.56 74 LEU A O 1
ATOM 600 N N . LEU A 1 75 ? 9.120 0.648 9.632 1.00 90.31 75 LEU A N 1
ATOM 601 C CA . LEU A 1 75 ? 8.463 -0.571 10.104 1.00 90.31 75 LEU A CA 1
ATOM 602 C C . LEU A 1 75 ? 9.470 -1.551 10.706 1.00 90.31 75 LEU A C 1
ATOM 604 O O . LEU A 1 75 ? 9.259 -2.001 11.832 1.00 90.31 75 LEU A O 1
ATOM 608 N N . GLU A 1 76 ? 10.601 -1.780 10.031 1.00 91.12 76 GLU A N 1
ATOM 609 C CA . GLU A 1 76 ? 11.724 -2.577 10.547 1.00 91.12 76 GLU A CA 1
ATOM 610 C C . GLU A 1 76 ? 12.177 -2.058 11.912 1.00 91.12 76 GLU A C 1
ATOM 612 O O . GLU A 1 76 ? 12.246 -2.780 12.907 1.00 91.12 76 GLU A O 1
ATOM 617 N N . LYS A 1 77 ? 12.398 -0.743 12.012 1.00 88.19 77 LYS A N 1
ATOM 618 C CA . LYS A 1 77 ? 12.825 -0.122 13.268 1.00 88.19 77 LYS A CA 1
ATOM 619 C C . LYS A 1 77 ? 11.760 -0.208 14.364 1.00 88.19 77 LYS A C 1
ATOM 621 O O . LYS A 1 77 ? 12.103 -0.268 15.553 1.00 88.19 77 LYS A O 1
ATOM 626 N N . ALA A 1 78 ? 10.482 -0.159 13.986 1.00 87.19 78 ALA A N 1
ATOM 627 C CA . ALA A 1 78 ? 9.351 -0.337 14.889 1.00 87.19 78 ALA A CA 1
ATOM 628 C C . ALA A 1 78 ? 9.152 -1.804 15.311 1.00 87.19 78 ALA A C 1
ATOM 630 O O . ALA A 1 78 ? 8.586 -2.024 16.377 1.00 87.19 78 ALA A O 1
ATOM 631 N N . GLY A 1 79 ? 9.682 -2.773 14.558 1.00 89.19 79 GLY A N 1
ATOM 632 C CA . GLY A 1 79 ? 9.460 -4.202 14.783 1.00 89.19 79 GLY A CA 1
ATOM 633 C C . GLY A 1 79 ? 8.067 -4.657 14.344 1.00 89.19 79 GLY A C 1
ATOM 634 O O . GLY A 1 79 ? 7.495 -5.540 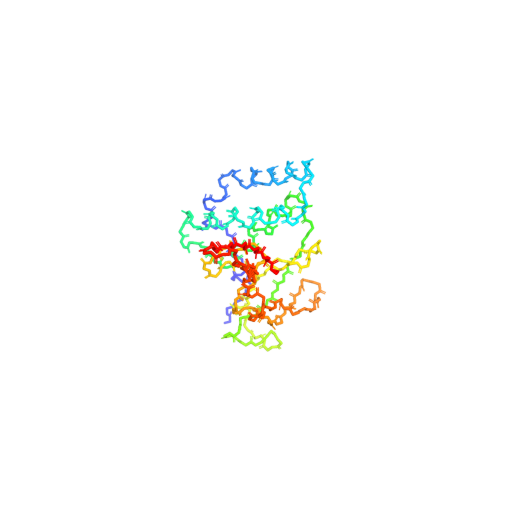14.975 1.00 89.19 79 GLY A O 1
ATOM 635 N N . ILE A 1 80 ? 7.498 -4.017 13.317 1.00 89.56 80 ILE A N 1
ATOM 636 C CA . ILE A 1 80 ? 6.190 -4.381 12.757 1.00 89.56 80 ILE A CA 1
ATOM 637 C C . ILE A 1 80 ? 6.424 -5.393 11.624 1.00 89.56 80 ILE A C 1
ATOM 639 O O . ILE A 1 80 ? 7.079 -5.027 10.644 1.00 89.56 80 ILE A O 1
ATOM 643 N N . PRO A 1 81 ? 5.913 -6.636 11.722 1.00 91.88 81 PRO A N 1
ATOM 644 C CA . PRO A 1 81 ? 6.059 -7.634 10.666 1.00 91.88 81 PRO A CA 1
ATOM 645 C C . PRO A 1 81 ? 5.394 -7.170 9.372 1.00 91.88 81 PRO A C 1
ATOM 647 O O . PRO A 1 81 ? 4.224 -6.789 9.358 1.00 91.88 81 PRO A O 1
ATOM 650 N N . HIS A 1 82 ? 6.149 -7.180 8.284 1.00 94.44 82 HIS A N 1
ATOM 651 C CA . HIS A 1 82 ? 5.689 -6.797 6.957 1.00 94.44 82 HIS A CA 1
ATOM 652 C C . HIS A 1 82 ? 6.634 -7.398 5.922 1.00 94.44 82 HIS A C 1
ATOM 654 O O . HIS A 1 82 ? 7.722 -7.860 6.260 1.00 94.44 82 HIS A O 1
ATOM 660 N N . ARG A 1 83 ? 6.216 -7.379 4.661 1.00 95.75 83 ARG A N 1
ATOM 661 C CA . ARG A 1 83 ? 7.002 -7.893 3.543 1.00 95.75 83 ARG A CA 1
ATOM 662 C C . ARG A 1 83 ? 7.074 -6.871 2.432 1.00 95.75 83 ARG A C 1
ATOM 664 O O . ARG A 1 83 ? 6.185 -6.027 2.304 1.00 95.75 83 ARG A O 1
ATOM 671 N N . THR A 1 84 ? 8.112 -6.955 1.613 1.00 96.25 84 THR A N 1
ATOM 672 C CA . THR A 1 84 ? 8.212 -6.149 0.395 1.00 96.25 84 THR A CA 1
ATOM 673 C C . THR A 1 84 ? 7.857 -6.973 -0.837 1.00 96.25 84 THR A C 1
ATOM 675 O O . THR A 1 84 ? 8.013 -8.197 -0.866 1.00 96.25 84 THR A O 1
ATOM 678 N N . GLY A 1 85 ? 7.340 -6.296 -1.857 1.00 95.88 85 GLY A N 1
ATOM 679 C CA . GLY A 1 85 ? 7.031 -6.904 -3.143 1.00 95.88 85 GLY A CA 1
ATOM 680 C C . GLY A 1 85 ? 7.184 -5.926 -4.294 1.00 95.88 85 GLY A C 1
ATOM 681 O O . GLY A 1 85 ? 7.304 -4.711 -4.095 1.00 95.88 85 GLY A O 1
ATOM 682 N N . ILE A 1 86 ? 7.174 -6.476 -5.505 1.00 96.06 86 ILE A N 1
ATOM 683 C CA . ILE A 1 86 ? 7.192 -5.721 -6.756 1.00 96.06 86 ILE A CA 1
ATOM 684 C C . ILE A 1 86 ? 6.023 -6.130 -7.648 1.00 96.06 86 ILE A C 1
ATOM 686 O O . ILE A 1 86 ? 5.571 -7.273 -7.634 1.00 96.06 86 ILE A O 1
ATOM 690 N N . THR A 1 87 ? 5.553 -5.172 -8.432 1.00 96.25 87 THR A N 1
ATOM 691 C CA . THR A 1 87 ? 4.531 -5.3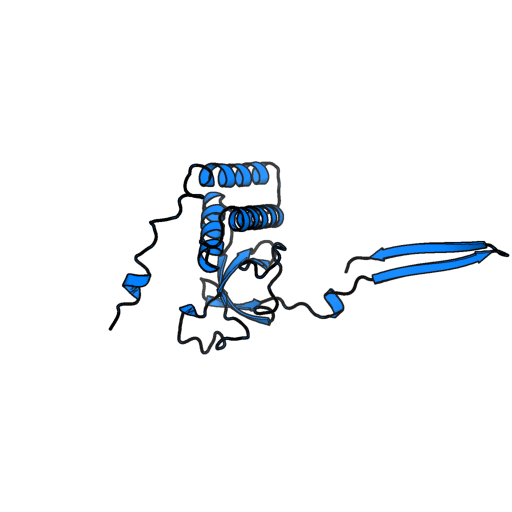32 -9.468 1.00 96.25 87 THR A CA 1
ATOM 692 C C . THR A 1 87 ? 4.886 -4.434 -10.657 1.00 96.25 87 THR A C 1
ATOM 694 O O . THR A 1 87 ? 5.845 -3.653 -10.596 1.00 96.25 87 THR A O 1
ATOM 697 N N . THR A 1 88 ? 4.113 -4.509 -11.728 1.00 95.50 88 THR A N 1
ATOM 698 C CA . THR A 1 88 ? 4.178 -3.624 -12.894 1.00 95.50 88 THR A CA 1
ATOM 699 C C . THR A 1 88 ? 2.909 -2.781 -12.965 1.00 95.50 88 THR A C 1
ATOM 701 O O . THR A 1 88 ? 1.913 -3.087 -12.324 1.00 95.50 88 THR A O 1
ATOM 704 N N . LYS A 1 89 ? 2.954 -1.661 -13.689 1.00 92.81 89 LYS A N 1
ATOM 705 C CA . LYS A 1 89 ? 1.732 -0.901 -13.990 1.00 92.81 89 LYS A CA 1
ATOM 706 C C . LYS A 1 89 ? 1.049 -1.498 -15.214 1.00 92.81 89 LYS A C 1
ATOM 708 O O . LYS A 1 89 ? 1.752 -1.946 -16.113 1.00 92.81 89 LYS A O 1
ATOM 713 N N . ASP A 1 90 ? -0.262 -1.325 -15.303 1.00 91.31 90 ASP A N 1
ATOM 714 C CA . ASP A 1 90 ? -1.108 -1.630 -16.472 1.00 91.31 90 ASP A CA 1
ATOM 715 C C . ASP A 1 90 ? -0.588 -1.070 -17.816 1.00 91.31 90 ASP A C 1
ATOM 717 O O . ASP A 1 90 ? -0.866 -1.576 -18.900 1.00 91.31 90 ASP A O 1
ATOM 721 N N . THR A 1 91 ? 0.186 0.010 -17.750 1.00 91.62 91 THR A N 1
ATOM 722 C CA . THR A 1 91 ? 0.809 0.711 -18.882 1.00 91.62 91 THR A CA 1
ATOM 723 C C . THR A 1 91 ? 2.213 0.204 -19.228 1.00 91.62 91 THR A C 1
ATOM 725 O O . THR A 1 91 ? 2.898 0.803 -20.064 1.00 91.62 91 THR A O 1
ATOM 728 N N . ARG A 1 92 ? 2.687 -0.854 -18.566 1.00 92.75 92 ARG A N 1
ATOM 729 C CA . ARG A 1 92 ? 4.007 -1.474 -18.755 1.00 92.75 92 ARG A CA 1
ATOM 730 C C . ARG A 1 92 ? 3.856 -2.930 -19.178 1.00 92.75 92 ARG A C 1
ATOM 732 O O . ARG A 1 92 ? 2.752 -3.457 -19.251 1.00 92.75 92 ARG A O 1
ATOM 739 N N . GLU A 1 93 ? 4.976 -3.558 -19.520 1.00 93.25 93 GLU A N 1
ATOM 740 C CA . GLU A 1 93 ? 4.996 -4.999 -19.731 1.00 93.25 93 GLU A CA 1
ATOM 741 C C . GLU A 1 93 ? 4.519 -5.734 -18.464 1.00 93.25 93 GLU A C 1
ATOM 743 O O . GLU A 1 93 ? 4.843 -5.282 -17.360 1.00 93.25 93 GLU A O 1
ATOM 748 N N . PRO A 1 94 ? 3.767 -6.841 -18.601 1.00 93.31 94 PRO A N 1
ATOM 749 C CA . PRO A 1 94 ? 3.375 -7.658 -17.460 1.00 93.31 94 PRO A CA 1
ATOM 750 C C . PRO A 1 94 ? 4.590 -8.182 -16.689 1.00 93.31 94 PRO A C 1
ATOM 752 O O . PRO A 1 94 ? 5.689 -8.311 -17.241 1.00 93.31 94 PRO A O 1
ATOM 755 N N . LEU A 1 95 ? 4.388 -8.521 -15.414 1.00 94.25 95 LEU A N 1
ATOM 756 C CA . LEU A 1 95 ? 5.465 -8.942 -14.517 1.00 94.25 95 LEU A CA 1
ATOM 757 C C . LEU A 1 95 ? 6.256 -10.153 -15.050 1.00 94.25 95 LEU A C 1
ATOM 759 O O . LEU A 1 95 ? 7.478 -10.188 -14.907 1.00 94.25 95 LEU A O 1
ATOM 763 N N . ASP A 1 96 ? 5.592 -11.111 -15.700 1.00 93.12 96 ASP A N 1
ATOM 764 C CA . ASP A 1 96 ? 6.211 -12.311 -16.285 1.00 93.12 96 ASP A CA 1
ATOM 765 C C . ASP A 1 96 ? 7.098 -12.025 -17.515 1.00 93.12 96 ASP A C 1
ATOM 767 O O . ASP A 1 96 ? 7.965 -12.824 -17.874 1.00 93.12 96 ASP A O 1
ATOM 771 N N . GLN A 1 97 ? 6.915 -10.859 -18.132 1.00 94.50 97 GLN A N 1
ATOM 772 C CA . GLN A 1 97 ? 7.644 -10.368 -19.302 1.00 94.50 97 GLN A CA 1
ATOM 773 C C . GLN A 1 97 ? 8.583 -9.210 -18.956 1.00 94.50 97 GLN A C 1
ATOM 775 O O . GLN A 1 97 ? 9.156 -8.586 -19.853 1.00 94.50 97 GLN A O 1
ATOM 780 N N . LEU A 1 98 ? 8.759 -8.914 -17.666 1.00 91.38 98 LEU A N 1
ATOM 781 C CA . LEU A 1 98 ? 9.576 -7.811 -17.193 1.00 91.38 98 LEU A CA 1
ATOM 782 C C . LEU A 1 98 ? 11.052 -8.013 -17.561 1.00 91.38 98 LEU A C 1
ATOM 784 O O . LEU A 1 98 ? 11.774 -8.802 -16.952 1.00 91.38 98 LEU A O 1
ATOM 788 N N . ILE A 1 99 ? 11.525 -7.229 -18.529 1.00 88.38 99 ILE A N 1
ATOM 789 C CA . ILE A 1 99 ? 12.935 -7.220 -18.948 1.00 88.38 99 ILE A CA 1
ATOM 790 C C . ILE A 1 99 ? 13.692 -6.072 -18.269 1.00 88.38 99 ILE A C 1
ATOM 792 O O . ILE A 1 99 ? 14.894 -6.181 -18.013 1.00 88.38 99 ILE A O 1
ATOM 796 N N . ASN A 1 100 ? 13.006 -4.966 -17.957 1.00 88.25 100 ASN A N 1
ATOM 797 C CA . ASN A 1 100 ? 13.620 -3.789 -17.353 1.00 88.25 100 ASN A CA 1
ATOM 798 C C . ASN A 1 100 ? 13.080 -3.512 -15.947 1.00 88.25 100 ASN A C 1
ATOM 800 O O . ASN A 1 100 ? 11.964 -3.032 -15.762 1.00 88.25 100 ASN A O 1
ATOM 804 N N . TYR A 1 101 ? 13.942 -3.694 -14.948 1.00 85.62 101 TYR A N 1
ATOM 805 C CA . TYR A 1 101 ? 13.602 -3.475 -13.545 1.00 85.62 101 TYR A CA 1
ATOM 806 C C . TYR A 1 101 ? 13.140 -2.042 -13.222 1.00 85.62 101 TYR A C 1
ATOM 808 O O . TYR A 1 101 ? 12.415 -1.840 -12.249 1.00 85.62 101 TYR A O 1
ATOM 816 N N . SER A 1 102 ? 13.493 -1.036 -14.036 1.00 86.69 102 SER A N 1
ATOM 817 C CA . SER A 1 102 ? 13.002 0.339 -13.842 1.00 86.69 102 SER A CA 1
ATOM 818 C C . SER A 1 102 ? 11.489 0.485 -14.036 1.00 86.69 102 SER A C 1
ATOM 820 O O . SER A 1 102 ? 10.932 1.514 -13.661 1.00 86.69 102 SER A O 1
ATOM 822 N N . ASN A 1 103 ? 10.832 -0.509 -14.642 1.00 90.50 103 ASN A N 1
ATOM 823 C CA . ASN A 1 103 ? 9.384 -0.522 -14.853 1.00 90.50 103 ASN A CA 1
ATOM 824 C C . ASN A 1 103 ? 8.616 -1.102 -13.651 1.00 90.50 103 ASN A C 1
ATOM 826 O O . ASN A 1 103 ? 7.385 -1.090 -13.654 1.00 90.50 103 ASN A O 1
ATOM 830 N N . THR A 1 104 ? 9.325 -1.554 -12.611 1.00 92.94 104 THR A N 1
ATOM 831 C CA . THR A 1 104 ? 8.711 -2.060 -11.379 1.00 92.94 104 THR A CA 1
ATOM 832 C C . THR A 1 104 ? 8.149 -0.942 -10.509 1.00 92.94 104 THR A C 1
ATOM 834 O O . THR A 1 104 ? 8.694 0.160 -10.406 1.00 92.94 104 THR A O 1
ATOM 837 N N . THR A 1 105 ? 7.061 -1.259 -9.818 1.00 93.94 105 THR A N 1
ATOM 838 C CA . THR A 1 105 ? 6.563 -0.506 -8.673 1.00 93.94 105 THR A CA 1
ATOM 839 C C . THR A 1 105 ? 6.708 -1.374 -7.433 1.00 93.94 105 THR A C 1
ATOM 841 O O . THR A 1 105 ? 6.220 -2.499 -7.388 1.00 93.94 105 THR A O 1
ATOM 844 N N . TRP A 1 106 ? 7.397 -0.846 -6.427 1.00 94.94 106 TRP A N 1
ATOM 845 C CA . TRP A 1 106 ? 7.544 -1.502 -5.132 1.00 94.94 106 TRP A CA 1
ATOM 846 C C . TRP A 1 106 ? 6.312 -1.252 -4.268 1.00 94.94 106 TRP A C 1
ATOM 848 O O . TRP A 1 106 ? 5.673 -0.208 -4.394 1.00 94.94 106 TRP A O 1
ATOM 858 N N . PHE A 1 107 ? 6.005 -2.175 -3.363 1.00 95.81 107 PHE A N 1
ATOM 859 C CA . PHE A 1 107 ? 4.948 -2.018 -2.367 1.00 95.81 107 PHE A CA 1
ATOM 860 C C . PHE A 1 107 ? 5.289 -2.769 -1.075 1.00 95.81 107 PHE A C 1
ATOM 862 O O . PHE A 1 107 ? 6.198 -3.602 -1.040 1.00 95.81 107 PHE A O 1
ATOM 869 N N . ILE A 1 108 ? 4.554 -2.458 -0.007 1.00 96.75 108 ILE A N 1
ATOM 870 C CA . ILE A 1 108 ? 4.604 -3.191 1.262 1.00 96.75 108 ILE A CA 1
ATOM 871 C C . ILE A 1 108 ? 3.350 -4.046 1.399 1.00 96.75 108 ILE A C 1
ATOM 873 O O . ILE A 1 108 ? 2.238 -3.547 1.250 1.00 96.75 108 ILE A O 1
ATOM 877 N N . TYR A 1 109 ? 3.533 -5.321 1.717 1.00 96.62 109 TYR A N 1
ATOM 878 C CA . TYR A 1 109 ? 2.470 -6.252 2.064 1.00 96.62 109 TYR A CA 1
ATOM 879 C C . TYR A 1 109 ? 2.417 -6.426 3.581 1.00 96.62 109 TYR A C 1
ATOM 881 O O . TYR A 1 109 ? 3.419 -6.777 4.211 1.00 96.62 109 TYR A O 1
ATOM 889 N N . LEU A 1 110 ? 1.255 -6.160 4.178 1.00 94.50 110 LEU A N 1
ATOM 890 C CA . LEU A 1 110 ? 1.039 -6.328 5.611 1.00 94.50 110 LEU A CA 1
ATOM 891 C C . LEU A 1 110 ? 0.265 -7.624 5.871 1.00 94.50 110 LEU A C 1
ATOM 893 O O . LEU A 1 110 ? -0.941 -7.698 5.646 1.00 94.50 110 LEU A O 1
ATOM 897 N N . GLU A 1 111 ? 0.953 -8.646 6.377 1.00 86.88 111 GLU A N 1
ATOM 898 C CA . GLU A 1 111 ? 0.375 -9.989 6.541 1.00 86.88 111 GLU A CA 1
ATOM 899 C C . GLU A 1 111 ? -0.835 -10.017 7.478 1.00 86.88 111 GLU A C 1
ATOM 901 O O . GLU A 1 111 ? -1.797 -10.740 7.230 1.00 86.88 111 GLU A O 1
ATOM 906 N N . SER A 1 112 ? -0.822 -9.193 8.528 1.00 88.25 112 SER A N 1
ATOM 907 C CA . SER A 1 112 ? -1.875 -9.173 9.547 1.00 88.25 112 SER A CA 1
ATOM 908 C C . SER A 1 112 ? -3.251 -8.756 9.019 1.00 88.25 112 SER A C 1
ATOM 910 O O . SER A 1 112 ? -4.256 -9.009 9.683 1.00 88.25 112 SER A O 1
ATOM 912 N N . ASN A 1 113 ? -3.322 -8.120 7.846 1.00 86.56 113 ASN A N 1
ATOM 913 C CA . ASN A 1 113 ? -4.582 -7.725 7.215 1.00 86.56 113 ASN A CA 1
ATOM 914 C C . ASN A 1 113 ? -4.659 -8.018 5.706 1.00 86.56 113 ASN A C 1
ATOM 916 O O . ASN A 1 113 ? -5.656 -7.653 5.083 1.00 86.56 113 ASN A O 1
ATOM 920 N N . GLY A 1 114 ? -3.625 -8.629 5.121 1.00 89.50 114 GLY A N 1
ATOM 921 C CA . GLY A 1 114 ? -3.542 -8.939 3.693 1.00 89.50 114 GLY A CA 1
ATOM 922 C C . GLY A 1 114 ? -3.517 -7.717 2.767 1.00 89.50 114 GLY A C 1
ATOM 923 O O . GLY A 1 114 ? -3.765 -7.859 1.571 1.00 89.50 114 GLY A O 1
ATOM 924 N N . LYS A 1 115 ? -3.268 -6.505 3.284 1.00 92.38 115 LYS A N 1
ATOM 925 C CA . LYS A 1 115 ? -3.300 -5.278 2.476 1.00 92.38 115 LYS A CA 1
ATOM 926 C C . LYS A 1 115 ? -1.957 -4.976 1.824 1.00 92.38 115 LYS A C 1
ATOM 928 O O . LYS A 1 115 ? -0.895 -5.154 2.423 1.00 92.38 115 LYS A O 1
ATOM 933 N N . CYS A 1 116 ? -2.040 -4.410 0.623 1.00 94.62 116 CYS A N 1
ATOM 934 C CA . CYS A 1 116 ? -0.911 -3.850 -0.106 1.00 94.62 116 CYS A CA 1
ATOM 935 C C . CYS A 1 116 ? -0.888 -2.325 0.059 1.00 94.62 116 CYS A C 1
ATOM 937 O O . CYS A 1 116 ? -1.886 -1.649 -0.179 1.00 94.62 116 CYS A O 1
ATOM 939 N N . TYR A 1 117 ? 0.258 -1.785 0.455 1.00 94.62 117 TYR A N 1
ATOM 940 C CA . TYR A 1 117 ? 0.516 -0.357 0.596 1.00 94.62 117 TYR A CA 1
ATOM 941 C C . TYR A 1 117 ? 1.486 0.062 -0.507 1.00 94.62 117 TYR A C 1
ATOM 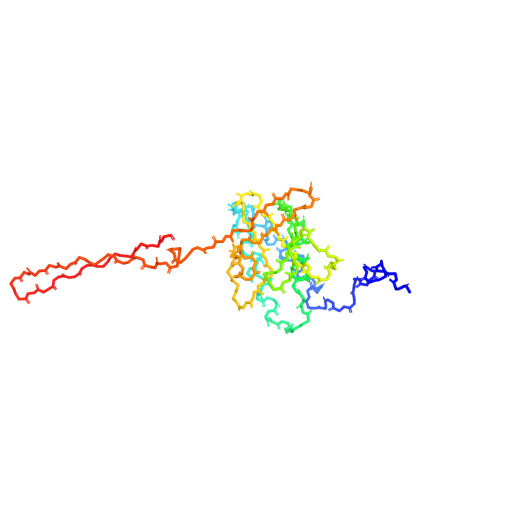943 O O . TYR A 1 117 ? 2.678 -0.250 -0.461 1.00 94.62 117 TYR A O 1
ATOM 951 N N . THR A 1 118 ? 0.958 0.737 -1.523 1.00 93.50 118 THR A N 1
ATOM 952 C CA . THR A 1 118 ? 1.701 1.183 -2.708 1.00 93.50 118 THR A CA 1
ATOM 953 C C . THR A 1 118 ? 2.076 2.661 -2.590 1.00 93.50 118 THR A C 1
ATOM 955 O O . THR A 1 118 ? 1.531 3.371 -1.751 1.00 93.50 118 THR A O 1
ATOM 958 N N . PRO A 1 119 ? 2.957 3.190 -3.448 1.00 89.50 119 PRO A N 1
ATOM 959 C CA . PRO A 1 119 ? 3.155 4.627 -3.553 1.00 89.50 119 PRO A CA 1
ATOM 960 C C . PRO A 1 119 ? 1.836 5.355 -3.886 1.00 89.50 119 PRO A C 1
ATOM 962 O O . PRO A 1 119 ? 1.032 4.831 -4.662 1.00 89.50 119 PRO A O 1
ATOM 965 N N . PRO A 1 120 ? 1.614 6.563 -3.346 1.00 82.75 120 PRO A N 1
ATOM 966 C CA . PRO A 1 120 ? 0.407 7.344 -3.607 1.00 82.75 120 PRO A CA 1
ATOM 967 C C . PRO A 1 120 ? 0.370 7.837 -5.065 1.00 82.75 120 PRO A C 1
ATOM 969 O O . PRO A 1 120 ? 1.379 8.313 -5.584 1.00 82.75 120 PRO A O 1
ATOM 972 N N . ALA A 1 121 ? -0.793 7.751 -5.721 1.00 73.00 121 ALA A N 1
ATOM 973 C CA . ALA A 1 121 ? -0.968 8.164 -7.123 1.00 73.00 121 ALA A CA 1
ATOM 974 C C . ALA A 1 121 ? -1.557 9.582 -7.297 1.00 73.00 121 ALA A C 1
ATOM 976 O O . ALA A 1 121 ? -1.317 10.213 -8.323 1.00 73.00 121 ALA A O 1
ATOM 977 N N . CYS A 1 122 ? -2.300 10.095 -6.307 1.00 66.19 122 CYS A N 1
ATOM 978 C CA . CYS A 1 122 ? -2.870 11.457 -6.293 1.00 66.19 122 CYS A CA 1
ATOM 979 C C . CYS A 1 122 ? -3.549 11.795 -4.953 1.00 66.19 122 CYS A C 1
ATOM 981 O O . CYS A 1 122 ? -3.417 12.911 -4.455 1.00 66.19 122 CYS A O 1
ATOM 983 N N . TYR A 1 123 ? -4.227 10.815 -4.351 1.00 67.12 123 TYR A N 1
ATOM 984 C CA . TYR A 1 123 ? -4.757 10.855 -2.988 1.00 67.12 123 TYR A CA 1
ATOM 985 C C . TYR A 1 123 ? -4.133 9.720 -2.173 1.00 67.12 123 TYR A C 1
ATOM 987 O O . TYR A 1 123 ? -3.826 8.654 -2.708 1.00 67.12 123 TYR A O 1
ATOM 995 N N . ALA A 1 124 ? -3.915 9.955 -0.882 1.00 71.62 124 ALA A N 1
ATOM 996 C CA . ALA A 1 124 ? -3.372 8.949 0.020 1.00 71.62 124 ALA A CA 1
ATOM 997 C C . ALA A 1 124 ? -4.478 8.360 0.878 1.00 71.62 124 ALA A C 1
ATOM 999 O O . ALA A 1 124 ? -4.788 8.884 1.945 1.00 71.62 124 ALA A O 1
ATOM 1000 N N . VAL A 1 125 ? -5.042 7.256 0.405 1.00 85.25 125 VAL A N 1
ATOM 1001 C CA . VAL A 1 125 ? -5.893 6.392 1.215 1.00 85.25 125 VAL A CA 1
ATOM 1002 C C . VAL A 1 125 ? -5.053 5.178 1.621 1.00 85.25 125 VAL A C 1
ATOM 1004 O O . VAL A 1 125 ? -4.579 4.443 0.751 1.00 85.25 125 VAL A O 1
ATOM 1007 N N . PRO A 1 126 ? -4.786 4.972 2.922 1.00 87.12 126 PRO A N 1
ATOM 1008 C CA . PRO A 1 126 ? -3.954 3.862 3.356 1.00 87.12 126 PRO A CA 1
ATOM 1009 C C . PRO A 1 126 ? -4.516 2.491 2.959 1.00 87.12 126 PRO A C 1
ATOM 1011 O O . PRO A 1 126 ? -5.647 2.129 3.295 1.00 87.12 126 PRO A O 1
ATOM 1014 N N . GLY A 1 127 ? -3.682 1.706 2.276 1.00 85.81 127 GLY A N 1
ATOM 1015 C CA . GLY A 1 127 ? -4.009 0.349 1.844 1.00 85.81 127 GLY A CA 1
ATOM 1016 C C . GLY A 1 127 ? -4.986 0.272 0.667 1.00 85.81 127 GLY A C 1
ATOM 1017 O O . GLY A 1 127 ? -5.512 -0.809 0.412 1.00 85.81 127 GLY A O 1
ATOM 1018 N N . GLU A 1 128 ? -5.260 1.391 -0.009 1.00 88.88 128 GLU A N 1
ATOM 1019 C CA . GLU A 1 128 ? -5.924 1.402 -1.313 1.00 88.88 128 GLU A CA 1
ATOM 1020 C C . GLU A 1 128 ? -4.882 1.209 -2.421 1.00 88.88 128 GLU A C 1
ATOM 1022 O O . GLU A 1 128 ? -3.819 1.834 -2.404 1.00 88.88 128 GLU A O 1
ATOM 1027 N N . VAL A 1 129 ? -5.192 0.343 -3.385 1.00 91.75 129 VAL A N 1
ATOM 1028 C CA . VAL A 1 129 ? -4.344 0.099 -4.554 1.00 91.75 129 VAL A CA 1
ATOM 1029 C C . VAL A 1 129 ? -4.779 1.040 -5.689 1.00 91.75 129 VAL A C 1
ATOM 1031 O O . VAL A 1 129 ? -5.945 0.999 -6.090 1.00 91.75 129 VAL A O 1
ATOM 1034 N N . PRO A 1 130 ? -3.875 1.880 -6.231 1.00 90.31 130 PRO A N 1
ATOM 1035 C CA . PRO A 1 130 ? -4.156 2.754 -7.363 1.00 90.31 130 PRO A CA 1
ATOM 1036 C C . PRO A 1 130 ? -4.678 1.982 -8.569 1.00 90.31 130 PRO A C 1
ATOM 1038 O O . PRO A 1 130 ? -4.181 0.897 -8.855 1.00 90.31 130 PRO A O 1
ATOM 1041 N N . ALA A 1 131 ? -5.592 2.587 -9.332 1.00 89.62 131 ALA A N 1
ATOM 1042 C CA . ALA A 1 131 ? -6.209 1.964 -10.505 1.00 89.62 131 ALA A CA 1
ATOM 1043 C C . ALA A 1 131 ? -5.194 1.327 -11.475 1.00 89.62 131 ALA A C 1
ATOM 1045 O O . ALA A 1 131 ? -5.417 0.216 -11.931 1.00 89.62 131 ALA A O 1
ATOM 1046 N N . SER A 1 132 ? -4.043 1.972 -11.706 1.00 91.25 132 SER A N 1
ATOM 1047 C CA . SER A 1 132 ? -2.986 1.463 -12.598 1.00 91.25 132 SER A CA 1
ATOM 1048 C C . SER A 1 132 ? -2.257 0.206 -12.099 1.00 91.25 132 SER A C 1
ATOM 1050 O O . SER A 1 132 ? -1.335 -0.261 -12.758 1.00 91.25 132 SER A O 1
ATOM 1052 N N . LEU A 1 133 ? -2.549 -0.243 -10.876 1.00 93.81 133 LEU A N 1
ATOM 1053 C CA . LEU A 1 133 ? -1.957 -1.416 -10.225 1.00 93.81 133 LEU A CA 1
ATOM 1054 C C . LEU A 1 133 ? -3.018 -2.460 -9.845 1.00 93.81 133 LEU A C 1
ATOM 1056 O O . LEU A 1 133 ? -2.677 -3.534 -9.361 1.00 93.81 133 LEU A O 1
ATOM 1060 N N . GLN A 1 134 ? -4.307 -2.149 -9.981 1.00 93.81 134 GLN A N 1
ATOM 1061 C CA . GLN A 1 134 ? -5.362 -3.067 -9.573 1.00 93.81 134 GLN A CA 1
ATOM 1062 C C . GLN A 1 134 ? -5.438 -4.260 -10.523 1.00 93.81 134 GLN A C 1
ATOM 1064 O O . GLN A 1 134 ? -5.499 -4.080 -11.734 1.00 93.81 134 GLN A O 1
ATOM 1069 N N . GLY A 1 135 ? -5.477 -5.475 -9.972 1.00 94.75 135 GLY A N 1
ATOM 1070 C CA . GLY A 1 135 ? -5.521 -6.704 -10.768 1.00 94.75 135 GLY A CA 1
ATOM 1071 C C . GLY A 1 135 ? -4.182 -7.111 -11.389 1.00 94.75 135 GLY A C 1
ATOM 1072 O O . GLY A 1 135 ? -4.109 -8.183 -11.985 1.00 94.75 135 GLY A O 1
ATOM 1073 N N . GLU A 1 136 ? -3.128 -6.311 -11.220 1.00 96.50 136 GLU A N 1
ATOM 1074 C CA . GLU A 1 136 ? -1.787 -6.645 -11.697 1.00 96.50 136 GLU A CA 1
ATOM 1075 C C . GLU A 1 136 ? -1.174 -7.785 -10.873 1.00 96.50 136 GLU A C 1
ATOM 1077 O O . GLU A 1 136 ? -1.423 -7.931 -9.667 1.00 96.50 136 GLU A O 1
ATOM 1082 N N . GLU A 1 137 ? -0.342 -8.596 -11.523 1.00 97.12 137 GLU A N 1
ATOM 1083 C CA . GLU A 1 137 ? 0.446 -9.613 -10.835 1.00 97.12 137 GLU A CA 1
ATOM 1084 C C . GLU A 1 137 ? 1.559 -8.968 -10.004 1.00 97.12 137 GLU A C 1
ATOM 1086 O O . GLU A 1 137 ? 2.171 -7.956 -10.366 1.00 97.12 137 GLU A O 1
ATOM 1091 N N . ALA A 1 138 ? 1.833 -9.576 -8.860 1.00 97.12 138 ALA A N 1
ATOM 1092 C CA . ALA A 1 138 ? 2.863 -9.153 -7.940 1.00 97.12 138 ALA A CA 1
ATOM 1093 C C . ALA A 1 138 ? 3.636 -10.357 -7.408 1.00 97.12 138 ALA A C 1
ATOM 1095 O O . ALA A 1 138 ? 3.089 -11.446 -7.225 1.00 97.12 138 ALA A O 1
ATOM 1096 N N . ILE A 1 139 ? 4.910 -10.130 -7.105 1.00 96.81 139 ILE A N 1
ATOM 1097 C CA . ILE A 1 139 ? 5.776 -11.105 -6.451 1.00 96.81 139 ILE A CA 1
ATOM 1098 C C . ILE A 1 139 ? 6.354 -10.491 -5.180 1.00 96.81 139 ILE A C 1
ATOM 1100 O O . ILE A 1 139 ? 6.868 -9.368 -5.181 1.00 96.81 139 ILE A O 1
ATOM 1104 N N . LEU A 1 140 ? 6.229 -11.219 -4.076 1.00 96.75 140 LEU A N 1
ATOM 1105 C CA . LEU A 1 140 ? 6.831 -10.854 -2.802 1.00 96.75 140 LEU A CA 1
ATOM 1106 C C . LEU A 1 140 ? 8.275 -11.369 -2.717 1.00 96.75 140 LEU A C 1
ATOM 1108 O O . LEU A 1 140 ? 8.689 -12.251 -3.465 1.00 96.75 140 LEU A O 1
ATOM 1112 N N . GLU A 1 141 ? 9.038 -10.865 -1.753 1.00 92.94 141 GLU A N 1
ATOM 1113 C CA . GLU A 1 141 ? 10.465 -11.185 -1.564 1.00 92.94 141 GLU A CA 1
ATOM 1114 C C . GLU A 1 141 ? 10.824 -12.678 -1.369 1.00 92.94 141 GLU A C 1
ATOM 1116 O O . GLU A 1 141 ? 11.980 -13.045 -1.560 1.00 92.94 141 GLU A O 1
ATOM 1121 N N . ASP A 1 142 ? 9.865 -13.551 -1.028 1.00 92.50 142 ASP A N 1
ATOM 1122 C CA . ASP A 1 142 ? 10.066 -15.013 -0.921 1.00 92.50 142 ASP A CA 1
ATOM 1123 C C . ASP A 1 142 ? 9.648 -15.777 -2.195 1.00 92.50 142 ASP A C 1
ATOM 1125 O O . ASP A 1 142 ? 9.585 -17.006 -2.194 1.00 92.50 142 ASP A O 1
ATOM 1129 N N . ASN A 1 143 ? 9.372 -15.050 -3.280 1.00 92.69 143 ASN A N 1
ATOM 1130 C CA . ASN A 1 143 ? 8.805 -15.529 -4.542 1.00 92.69 143 ASN A CA 1
ATOM 1131 C C . ASN A 1 143 ? 7.333 -15.973 -4.488 1.00 92.69 143 ASN A C 1
ATOM 1133 O O . ASN A 1 143 ? 6.848 -16.587 -5.437 1.00 92.69 143 ASN A O 1
ATOM 1137 N N . THR A 1 144 ? 6.595 -15.652 -3.424 1.00 95.56 144 THR A N 1
ATOM 1138 C CA . THR A 1 144 ? 5.135 -15.810 -3.401 1.00 95.56 144 THR A CA 1
ATOM 1139 C C . THR A 1 144 ? 4.507 -14.864 -4.417 1.00 95.56 144 THR A C 1
ATOM 1141 O O . THR A 1 144 ? 4.660 -13.644 -4.312 1.00 95.56 144 THR A O 1
ATOM 1144 N N . CYS A 1 145 ? 3.775 -15.430 -5.373 1.00 96.06 145 CYS A N 1
ATOM 1145 C CA . CYS A 1 145 ? 2.981 -14.675 -6.333 1.00 96.06 145 CYS A CA 1
ATOM 1146 C C . CYS A 1 145 ? 1.589 -14.376 -5.767 1.00 96.06 145 CYS A C 1
ATOM 1148 O O . CYS A 1 145 ? 0.972 -15.227 -5.122 1.00 96.06 145 CYS A O 1
ATOM 1150 N N . LEU A 1 146 ? 1.082 -13.179 -6.040 1.00 95.81 146 LEU A N 1
ATOM 1151 C CA . LEU A 1 146 ? -0.282 -12.767 -5.720 1.00 95.81 146 LEU A CA 1
ATOM 1152 C C . LEU A 1 146 ? -0.813 -11.810 -6.785 1.00 95.81 146 LEU A C 1
ATOM 1154 O O . LEU A 1 146 ? -0.048 -11.203 -7.528 1.00 95.81 146 LEU A O 1
ATOM 1158 N N . THR A 1 147 ? -2.130 -11.649 -6.828 1.00 96.25 147 THR A N 1
ATOM 1159 C CA . THR A 1 147 ? -2.788 -10.625 -7.644 1.00 96.25 147 THR A CA 1
ATOM 1160 C C . THR A 1 147 ? -3.169 -9.459 -6.748 1.00 96.25 147 THR A C 1
ATOM 1162 O O . THR A 1 147 ? -3.756 -9.666 -5.680 1.00 96.25 147 THR A O 1
ATOM 1165 N N . LEU A 1 148 ? -2.833 -8.236 -7.155 1.00 95.19 148 LEU A N 1
ATOM 1166 C CA . LEU A 1 148 ? -3.197 -7.057 -6.382 1.00 95.19 148 LEU A CA 1
ATOM 1167 C C . LEU A 1 148 ? -4.724 -6.892 -6.334 1.00 95.19 148 LEU A C 1
ATOM 1169 O O . LEU A 1 148 ? -5.389 -7.070 -7.360 1.00 95.19 148 LEU A O 1
ATOM 1173 N N . PRO A 1 149 ? -5.297 -6.533 -5.167 1.00 92.50 149 PRO A N 1
ATOM 1174 C CA . PRO A 1 149 ? -6.730 -6.308 -5.038 1.00 92.50 149 PRO A CA 1
ATOM 1175 C C . PRO A 1 149 ? -7.244 -5.325 -6.090 1.00 92.50 149 PRO A C 1
ATOM 1177 O O . PRO A 1 149 ? -6.649 -4.270 -6.311 1.00 92.50 149 PRO A O 1
ATOM 1180 N N . SER A 1 150 ? -8.367 -5.667 -6.710 1.00 90.81 150 SER A N 1
ATOM 1181 C CA . SER A 1 150 ? -9.088 -4.796 -7.631 1.00 90.81 150 SER A CA 1
ATOM 1182 C C . SER A 1 150 ? -10.452 -4.477 -7.046 1.00 90.81 150 SER A C 1
ATOM 1184 O O . SER A 1 150 ? -11.105 -5.358 -6.483 1.00 90.81 150 SER A O 1
ATOM 1186 N N . THR A 1 151 ? -10.858 -3.215 -7.151 1.00 84.56 151 THR A N 1
ATOM 1187 C CA . THR A 1 151 ? -12.203 -2.786 -6.794 1.00 84.56 151 THR A CA 1
ATOM 1188 C C . THR A 1 151 ? -13.106 -2.863 -8.014 1.00 84.56 151 THR A C 1
ATOM 1190 O O . THR A 1 151 ? -12.723 -2.605 -9.155 1.00 84.56 151 THR A O 1
ATOM 1193 N N . THR A 1 152 ? -14.346 -3.240 -7.766 1.00 82.62 152 THR A N 1
ATOM 1194 C CA . THR A 1 152 ? -15.412 -3.274 -8.754 1.00 82.62 152 THR A CA 1
ATOM 1195 C C . THR A 1 152 ? -16.227 -1.983 -8.683 1.00 82.62 152 THR A C 1
ATOM 1197 O O . THR A 1 152 ? -16.271 -1.317 -7.646 1.00 82.62 152 THR A O 1
ATOM 1200 N N . PRO A 1 153 ? -16.958 -1.614 -9.749 1.00 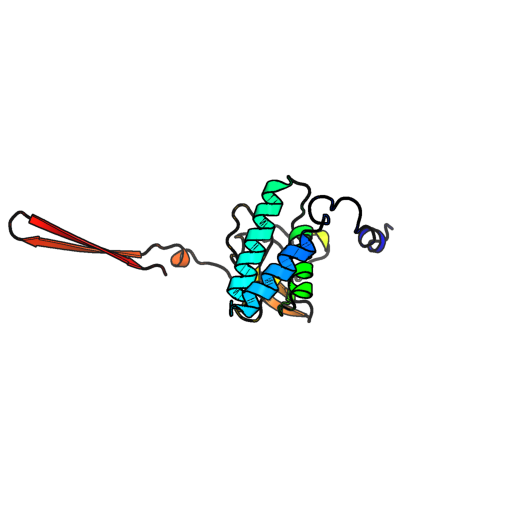78.12 153 PRO A N 1
ATOM 1201 C CA . PRO A 1 153 ? -17.906 -0.503 -9.683 1.00 78.12 153 PRO A CA 1
ATOM 1202 C C . PRO A 1 153 ? -18.962 -0.651 -8.576 1.00 78.12 153 PRO A C 1
ATOM 1204 O O . PRO A 1 153 ? -19.552 0.340 -8.155 1.00 78.12 153 PRO A O 1
ATOM 1207 N N . GLN A 1 154 ? -19.239 -1.880 -8.136 1.00 77.44 154 GLN A N 1
ATOM 1208 C CA . GLN A 1 154 ? -20.147 -2.185 -7.038 1.00 77.44 154 GLN A CA 1
ATOM 1209 C C . GLN A 1 154 ? -19.588 -1.711 -5.694 1.00 77.44 154 GLN A C 1
ATOM 1211 O O . GLN A 1 154 ? -20.372 -1.225 -4.887 1.00 77.44 154 GLN A O 1
ATOM 1216 N N . ASP A 1 155 ? -18.269 -1.770 -5.502 1.00 76.12 155 ASP A N 1
ATOM 1217 C CA . ASP A 1 155 ? -17.597 -1.333 -4.269 1.00 76.12 155 ASP A CA 1
ATOM 1218 C C . ASP A 1 155 ? -17.623 0.198 -4.103 1.00 76.12 155 ASP A C 1
ATOM 1220 O O . ASP A 1 155 ? -17.473 0.713 -3.002 1.00 76.12 155 ASP A O 1
ATOM 1224 N N . ASN A 1 156 ? -17.874 0.937 -5.190 1.00 70.38 156 ASN A N 1
ATOM 1225 C CA . ASN A 1 156 ? -17.997 2.399 -5.195 1.00 70.38 156 ASN A CA 1
ATOM 1226 C C . ASN A 1 156 ? -19.454 2.889 -5.061 1.00 70.38 156 ASN A C 1
ATOM 1228 O O . ASN A 1 156 ? -19.768 4.015 -5.459 1.00 70.38 156 ASN A O 1
ATOM 1232 N N . ARG A 1 157 ? -20.383 2.050 -4.582 1.00 71.62 157 ARG A N 1
ATOM 1233 C CA . ARG A 1 157 ? -21.796 2.429 -4.428 1.00 71.62 157 ARG A CA 1
ATOM 1234 C C . ARG A 1 157 ? -22.109 2.835 -2.993 1.00 71.62 157 ARG A C 1
ATOM 1236 O O . ARG A 1 157 ? -22.224 1.984 -2.123 1.00 71.62 157 ARG A O 1
ATOM 1243 N N . ASP A 1 158 ? -22.414 4.112 -2.790 1.00 71.31 158 ASP A N 1
ATOM 1244 C CA . ASP A 1 158 ? -23.077 4.558 -1.563 1.00 71.31 158 ASP A CA 1
ATOM 1245 C C . ASP A 1 158 ? -24.560 4.160 -1.603 1.00 71.31 158 ASP A C 1
ATOM 1247 O O . ASP A 1 158 ? -25.344 4.679 -2.407 1.00 71.31 158 ASP A O 1
ATOM 1251 N N . MET A 1 159 ? -24.967 3.224 -0.741 1.00 72.31 159 MET A N 1
ATOM 1252 C CA . MET A 1 159 ? -26.360 2.793 -0.645 1.00 72.31 159 MET A CA 1
ATOM 1253 C C . MET A 1 159 ? -27.088 3.575 0.453 1.00 72.31 159 MET A C 1
ATOM 1255 O O . MET A 1 159 ? -26.813 3.445 1.646 1.00 72.31 159 MET A O 1
ATOM 1259 N N . ALA A 1 160 ? -28.080 4.369 0.050 1.00 78.44 160 ALA A N 1
ATOM 1260 C CA . ALA A 1 160 ? -28.994 5.036 0.969 1.00 78.44 160 ALA A CA 1
ATOM 1261 C C . ALA A 1 160 ? -30.401 4.446 0.838 1.00 78.44 160 ALA A C 1
ATOM 1263 O O . ALA A 1 160 ? -30.999 4.455 -0.238 1.00 78.44 160 ALA A O 1
ATOM 1264 N N . THR A 1 161 ? -30.957 3.978 1.952 1.00 84.38 161 THR A N 1
ATOM 1265 C CA . THR A 1 161 ? -32.360 3.566 2.039 1.00 84.38 161 THR A CA 1
ATOM 1266 C C . THR A 1 161 ? -33.196 4.744 2.522 1.00 84.38 161 THR A C 1
ATOM 1268 O O . THR A 1 161 ? -32.957 5.281 3.607 1.00 84.38 161 THR A O 1
ATOM 1271 N N . ILE A 1 162 ? -34.193 5.149 1.732 1.00 88.69 162 ILE A N 1
ATOM 1272 C CA . ILE A 1 162 ? -35.148 6.203 2.091 1.00 88.69 162 ILE A CA 1
ATOM 1273 C C . ILE A 1 162 ? -36.521 5.567 2.294 1.00 88.69 162 ILE A C 1
ATOM 1275 O O . ILE A 1 162 ? -37.117 5.051 1.353 1.00 88.69 162 ILE A O 1
ATOM 1279 N N . ASN A 1 163 ? -37.042 5.653 3.515 1.00 88.19 163 ASN A N 1
ATOM 1280 C CA . ASN A 1 163 ? -38.416 5.282 3.830 1.00 88.19 163 ASN A CA 1
ATOM 1281 C C . ASN A 1 163 ? -39.256 6.553 3.923 1.00 88.19 163 ASN A C 1
ATOM 1283 O O . ASN A 1 163 ? -38.978 7.413 4.763 1.00 88.19 163 ASN A O 1
ATOM 1287 N N . ALA A 1 164 ? -40.289 6.658 3.091 1.00 90.62 164 ALA A N 1
ATOM 1288 C CA . ALA A 1 164 ? -41.223 7.775 3.110 1.00 90.62 164 ALA A CA 1
ATOM 1289 C C . ALA A 1 164 ? -42.661 7.288 3.326 1.00 90.62 164 ALA A C 1
ATOM 1291 O O . ALA A 1 164 ? -43.080 6.295 2.734 1.00 90.62 164 ALA A O 1
ATOM 1292 N N . SER A 1 165 ? -43.424 7.989 4.163 1.00 91.81 165 SER A N 1
ATOM 1293 C CA . SER A 1 165 ? -44.848 7.729 4.385 1.00 91.81 165 SER A CA 1
ATOM 1294 C C . SER A 1 165 ? -45.636 9.032 4.472 1.00 91.81 165 SER A C 1
ATOM 1296 O O . SER A 1 165 ? -45.101 10.071 4.850 1.00 91.81 165 SER A O 1
ATOM 1298 N N . ILE A 1 166 ? -46.916 8.994 4.100 1.00 90.06 166 ILE A N 1
ATOM 1299 C CA . ILE A 1 166 ? -47.805 10.159 4.144 1.00 90.06 166 ILE A CA 1
ATOM 1300 C C . ILE A 1 166 ? -48.898 9.899 5.178 1.00 90.06 166 ILE A C 1
ATOM 1302 O O . ILE A 1 166 ? -49.577 8.875 5.121 1.00 90.06 166 ILE A O 1
ATOM 1306 N N . SER A 1 167 ? -49.075 10.836 6.107 1.00 90.12 167 SER A N 1
ATOM 1307 C CA . SER A 1 167 ? -50.170 10.850 7.078 1.00 90.12 167 SER A CA 1
ATOM 1308 C C . SER A 1 167 ? -50.998 12.118 6.875 1.00 90.12 167 SER A C 1
ATOM 1310 O O . SER A 1 167 ? -50.571 13.221 7.224 1.00 90.12 167 SER A O 1
ATOM 1312 N N . GLY A 1 168 ? -52.166 11.981 6.238 1.00 90.94 168 GLY A N 1
ATOM 1313 C CA . GLY A 1 168 ? -52.981 13.122 5.812 1.00 90.94 168 GLY A CA 1
ATOM 1314 C C . GLY A 1 168 ? -52.246 13.982 4.778 1.00 90.94 168 GLY A C 1
ATOM 1315 O O . GLY A 1 168 ? -52.000 13.529 3.664 1.00 90.94 168 GLY A O 1
ATOM 1316 N N . THR A 1 169 ? -51.883 15.213 5.152 1.00 91.06 169 THR A N 1
ATOM 1317 C CA . THR A 1 169 ? -51.087 16.146 4.327 1.00 91.06 169 THR A CA 1
ATOM 1318 C C . THR A 1 169 ? -49.602 16.189 4.706 1.00 91.06 169 THR A C 1
ATOM 1320 O O . THR A 1 169 ? -48.850 16.973 4.131 1.00 91.06 169 THR A O 1
ATOM 1323 N N . THR A 1 170 ? -49.167 15.387 5.682 1.00 81.00 170 THR A N 1
ATOM 1324 C CA . THR A 1 170 ? -47.793 15.404 6.203 1.00 81.00 170 THR A CA 1
ATOM 1325 C C . THR A 1 170 ? -46.971 14.267 5.607 1.00 81.00 170 THR A C 1
ATOM 1327 O O . THR A 1 170 ? -47.369 13.106 5.684 1.00 81.00 170 THR A O 1
ATOM 1330 N N . LEU A 1 171 ? -45.802 14.596 5.051 1.00 92.00 171 LEU A N 1
ATOM 1331 C CA . LEU A 1 171 ? -44.817 13.640 4.544 1.00 92.00 171 LEU A CA 1
ATOM 1332 C C . LEU A 1 171 ? -43.754 13.361 5.617 1.00 92.00 171 LEU A C 1
ATOM 1334 O O . LEU A 1 171 ? -43.034 14.265 6.039 1.00 92.00 171 LEU A O 1
ATOM 1338 N N . HIS A 1 172 ? -43.635 12.105 6.035 1.00 89.25 172 HIS A N 1
ATOM 1339 C CA . HIS A 1 172 ? -42.567 11.608 6.894 1.00 89.25 172 HIS A CA 1
ATOM 1340 C C . HIS A 1 172 ? -41.489 10.967 6.029 1.00 89.25 172 HIS A C 1
ATOM 1342 O O . HIS A 1 172 ? -41.792 10.092 5.225 1.00 89.25 172 HIS A O 1
ATOM 1348 N N . ILE A 1 173 ? -40.234 11.374 6.205 1.00 91.50 173 ILE A N 1
ATOM 1349 C CA . ILE A 1 173 ? -39.083 10.802 5.501 1.00 91.50 173 ILE A CA 1
ATOM 1350 C C . ILE A 1 173 ? -38.055 10.385 6.549 1.00 91.50 173 ILE A C 1
ATOM 1352 O O . ILE A 1 173 ? -37.690 11.184 7.409 1.00 91.50 173 ILE A O 1
ATOM 1356 N N . SER A 1 174 ? -37.565 9.151 6.465 1.00 87.81 174 SER A N 1
ATOM 1357 C CA . SER A 1 174 ? -36.379 8.690 7.188 1.00 87.81 174 SER A CA 1
ATOM 1358 C C . SER A 1 174 ? -35.359 8.139 6.199 1.00 87.81 174 SER A C 1
ATOM 1360 O O . SER A 1 174 ? -35.706 7.395 5.283 1.00 87.81 174 SER A O 1
ATOM 1362 N N . ARG A 1 175 ? -34.096 8.532 6.366 1.00 88.12 175 ARG A N 1
ATOM 1363 C CA . ARG A 1 175 ? -32.971 8.085 5.541 1.00 88.12 175 ARG A CA 1
ATOM 1364 C C . ARG A 1 175 ? -32.004 7.305 6.422 1.00 88.12 175 ARG A C 1
ATOM 1366 O O . ARG A 1 175 ? -31.652 7.776 7.502 1.00 88.12 175 ARG A O 1
ATOM 1373 N N . ARG A 1 176 ? -31.573 6.139 5.951 1.00 85.31 176 ARG A N 1
ATOM 1374 C CA . ARG A 1 176 ? -30.461 5.366 6.509 1.00 85.31 176 ARG A CA 1
ATOM 1375 C C . ARG A 1 176 ? -29.390 5.229 5.434 1.00 85.31 176 ARG A C 1
ATOM 1377 O O . ARG A 1 176 ? -29.712 4.897 4.298 1.00 85.31 176 ARG A O 1
ATOM 1384 N N . GLU A 1 177 ? -28.146 5.484 5.802 1.00 81.12 177 GLU A N 1
ATOM 1385 C CA . GLU A 1 177 ? -26.980 5.250 4.951 1.00 81.12 177 GLU A CA 1
ATOM 1386 C C . GLU A 1 177 ? -26.274 3.985 5.432 1.00 81.12 177 GLU A C 1
ATOM 1388 O O . GLU A 1 177 ? -26.111 3.790 6.639 1.00 81.12 177 GLU A O 1
ATOM 1393 N N . GLU A 1 178 ? -25.899 3.120 4.497 1.00 70.31 178 GLU A N 1
ATOM 1394 C CA . GLU A 1 178 ? -25.093 1.931 4.755 1.00 70.31 178 GLU A CA 1
ATOM 1395 C C . GLU A 1 178 ? -23.856 2.025 3.858 1.00 70.31 178 GLU A C 1
ATOM 1397 O O . GLU A 1 178 ? -23.975 2.110 2.637 1.00 70.31 178 GLU A O 1
ATOM 1402 N N . MET A 1 179 ? -22.672 2.074 4.474 1.00 54.25 179 MET A N 1
ATOM 1403 C CA . MET A 1 179 ? -21.407 1.964 3.747 1.00 54.25 179 MET A CA 1
ATOM 1404 C C . MET A 1 179 ? -21.140 0.478 3.501 1.00 54.25 179 MET A C 1
ATOM 1406 O O . MET A 1 179 ? -21.141 -0.295 4.464 1.00 54.25 179 MET A O 1
ATOM 1410 N N . SER A 1 180 ? -20.969 0.095 2.234 1.00 54.38 180 SER A N 1
ATOM 1411 C CA . SER A 1 180 ? -20.566 -1.254 1.817 1.00 54.38 180 SER A CA 1
ATOM 1412 C C . SER A 1 180 ? -19.105 -1.545 2.132 1.00 54.38 180 SER A C 1
ATOM 1414 O O . SER A 1 180 ? -18.283 -0.615 1.968 1.00 54.38 180 SER A O 1
#

pLDDT: mean 81.11, std 17.67, range [33.09, 97.12]

Foldseek 3Di:
DPDVVVVVPDDDPDPVLCPPPCLVVLLVVLLVVVVVVDDLLRSQQVLLVVLVVSDVVPPDPDDQVNSQVSSVVSCVSNVQDKWKKKWAFLPDDAPVPDPDPVRIWMWIARPVVRAIAGRDDDDRDGRDDDPRQAQGWMAIPVRDIDGHHDDDVVLVDWDKDWDWDDDPPDIDIDIDTDRD

Sequence (180 aa):
TDDTRASMKAPGTNWSGLRSGRKGEISKALKARQAEGWSDKKLMDYLYQYCYYRYMENGADYTPASFILLMHELLEKAGIPHRTGITTKDTREPLDQLINYSNTTWFIYLESNGKCYTPPACYAVPGEVPASLQGEEAILEDNTCLTLPSTTPQDNRDMATINASISGTTLHISRREEMS

Radius of gyration: 21.21 Å; chains: 1; bounding box: 81×35×44 Å